Protein AF-A0A966SE28-F1 (afdb_monomer_lite)

Radius of gyration: 32.47 Å; chains: 1; bounding box: 70×35×92 Å

Foldseek 3Di:
DDDDDPPDDDPVRVVVVVVVPDDDDDDDDDPPVPCPPHDDPDDDDDPADVVNDDDDPDPDDDADCVQQVPADPVRHRDDDDPDDDDPPDDDPDDRD

Structure (mmCIF, N/CA/C/O backbone):
data_AF-A0A966SE28-F1
#
_entry.id   AF-A0A966SE28-F1
#
loop_
_atom_site.group_PDB
_atom_site.id
_atom_site.type_symbol
_atom_site.label_atom_id
_atom_site.label_alt_id
_atom_site.label_comp_id
_atom_site.label_asym_id
_atom_site.label_entity_id
_atom_site.label_seq_id
_atom_site.pdbx_PDB_ins_code
_atom_site.Cartn_x
_atom_site.Cartn_y
_atom_site.Cartn_z
_atom_site.occupancy
_atom_site.B_iso_or_equiv
_atom_site.auth_seq_id
_atom_site.auth_comp_id
_atom_site.auth_asym_id
_atom_site.auth_atom_id
_atom_site.pdbx_PDB_model_num
ATOM 1 N N . MET A 1 1 ? 45.334 18.652 -53.837 1.00 41.34 1 MET A N 1
ATOM 2 C CA . MET A 1 1 ? 45.194 19.698 -52.803 1.00 41.34 1 MET A CA 1
ATOM 3 C C . MET A 1 1 ? 44.196 19.162 -51.784 1.00 41.34 1 MET A C 1
ATOM 5 O O . MET A 1 1 ? 43.015 19.123 -52.091 1.00 41.34 1 MET A O 1
ATOM 9 N N . LEU A 1 2 ? 44.671 18.571 -50.681 1.00 46.16 2 LEU A N 1
ATOM 10 C CA . LEU A 1 2 ? 43.795 17.983 -49.655 1.00 46.16 2 LEU A CA 1
ATOM 11 C C . LEU A 1 2 ? 43.219 19.108 -48.780 1.00 46.16 2 LEU A C 1
ATOM 13 O O . LEU A 1 2 ? 44.004 19.952 -48.345 1.00 46.16 2 LEU A O 1
ATOM 17 N N . PRO A 1 3 ? 41.904 19.154 -48.510 1.00 51.59 3 PRO A N 1
ATOM 18 C CA . PRO A 1 3 ? 41.371 20.116 -47.564 1.00 51.59 3 PRO A CA 1
ATOM 19 C C . PRO A 1 3 ? 41.744 19.712 -46.129 1.00 51.59 3 PRO A C 1
ATOM 21 O O . PRO A 1 3 ? 41.397 18.639 -45.648 1.00 51.59 3 PRO A O 1
ATOM 24 N N . SER A 1 4 ? 42.534 20.594 -45.520 1.00 55.31 4 SER A N 1
ATOM 25 C CA . SER A 1 4 ? 42.433 21.164 -44.173 1.00 55.31 4 SER A CA 1
ATOM 26 C C . SER A 1 4 ? 41.739 20.353 -43.069 1.00 55.31 4 SER A C 1
ATOM 28 O O . SER A 1 4 ? 40.525 20.204 -43.069 1.00 55.31 4 SER A O 1
ATOM 30 N N . HIS A 1 5 ? 42.553 19.961 -42.080 1.00 57.75 5 HIS A N 1
ATOM 31 C CA .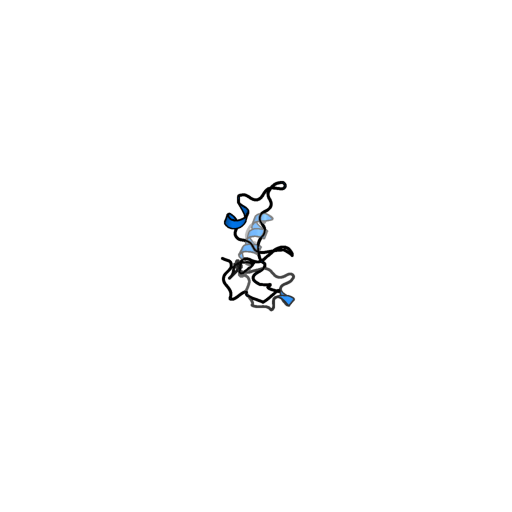 HIS A 1 5 ? 42.244 19.677 -40.670 1.00 57.75 5 HIS A CA 1
ATOM 32 C C . HIS A 1 5 ? 40.947 18.911 -40.353 1.00 57.75 5 HIS A C 1
ATOM 34 O O . HIS A 1 5 ? 39.871 19.486 -40.216 1.00 57.75 5 HIS A O 1
ATOM 40 N N . ILE A 1 6 ? 41.096 17.614 -40.062 1.00 62.75 6 ILE A N 1
ATOM 41 C CA . ILE A 1 6 ? 40.146 16.888 -39.212 1.00 62.75 6 ILE A CA 1
ATOM 42 C C . ILE A 1 6 ? 40.270 17.492 -37.807 1.00 62.75 6 ILE A C 1
ATOM 44 O O . ILE A 1 6 ? 41.227 17.200 -37.088 1.00 62.75 6 ILE A O 1
ATOM 48 N N . THR A 1 7 ? 39.351 18.375 -37.426 1.00 75.62 7 THR A N 1
ATOM 49 C CA . THR A 1 7 ? 39.221 18.811 -36.032 1.00 75.62 7 THR A CA 1
ATOM 50 C C . THR A 1 7 ? 38.767 17.604 -35.215 1.00 75.62 7 THR A C 1
ATOM 52 O O . THR A 1 7 ? 37.662 17.102 -35.413 1.00 75.62 7 THR A O 1
ATOM 55 N N . MET A 1 8 ? 39.644 17.091 -34.351 1.00 85.06 8 MET A N 1
ATOM 56 C CA . MET A 1 8 ? 39.308 15.991 -33.448 1.00 85.06 8 MET A CA 1
ATOM 57 C C . MET A 1 8 ? 38.331 16.499 -32.392 1.00 85.06 8 MET A C 1
ATOM 59 O O . MET A 1 8 ? 38.636 17.471 -31.703 1.00 85.06 8 MET A O 1
ATOM 63 N N . LEU A 1 9 ? 37.180 15.839 -32.280 1.00 90.44 9 LEU A N 1
ATOM 64 C CA . LEU A 1 9 ? 36.238 16.081 -31.191 1.00 90.44 9 LEU A CA 1
ATOM 65 C C . LEU A 1 9 ? 36.868 15.649 -29.866 1.00 90.44 9 LEU A C 1
ATOM 67 O O . LEU A 1 9 ? 37.603 14.654 -29.817 1.00 90.44 9 LEU A O 1
ATOM 71 N N . THR A 1 10 ? 36.543 16.352 -28.785 1.00 94.38 10 THR A N 1
ATOM 72 C CA . THR A 1 10 ? 36.797 15.813 -27.448 1.00 94.38 10 THR A CA 1
ATOM 73 C C . THR A 1 10 ? 35.929 14.577 -27.208 1.00 94.38 10 THR A C 1
ATOM 75 O O . THR A 1 10 ? 34.962 14.303 -27.927 1.00 94.38 10 THR A O 1
ATOM 78 N N . TYR A 1 11 ? 36.269 13.809 -26.175 1.00 94.75 11 TYR A N 1
ATOM 79 C CA . TYR A 1 11 ? 35.461 12.664 -25.767 1.00 94.75 11 TYR A CA 1
ATOM 80 C C . TYR A 1 11 ? 34.013 13.078 -25.451 1.00 94.75 11 TYR A C 1
ATOM 82 O O . TYR A 1 11 ? 33.072 12.409 -25.876 1.00 94.75 11 TYR A O 1
ATOM 90 N N . GLU A 1 12 ? 33.828 14.203 -24.760 1.00 96.88 12 GLU A N 1
ATOM 91 C CA . GLU A 1 12 ? 32.522 14.727 -24.359 1.00 96.88 12 GLU A CA 1
ATOM 92 C C . GLU A 1 12 ? 31.687 15.158 -25.569 1.00 96.88 12 GLU A C 1
ATOM 94 O O . GLU A 1 12 ? 30.498 14.847 -25.633 1.00 96.88 12 GLU A O 1
ATOM 99 N N . GLU A 1 13 ? 32.307 15.822 -26.550 1.00 95.12 13 GLU A N 1
ATOM 100 C CA . GLU A 1 13 ? 31.651 16.228 -27.798 1.00 95.12 13 GLU A CA 1
ATOM 101 C C . GLU A 1 13 ? 31.223 15.011 -28.623 1.00 95.12 13 GLU A C 1
ATOM 103 O O . GLU A 1 13 ? 30.087 14.938 -29.099 1.00 95.12 13 GLU A O 1
ATOM 108 N N . ALA A 1 14 ? 32.106 14.016 -28.749 1.00 94.06 14 ALA A N 1
ATOM 109 C CA . ALA A 1 14 ? 31.795 12.774 -29.444 1.00 94.06 14 ALA A CA 1
ATOM 110 C C . ALA A 1 14 ? 30.659 12.003 -28.749 1.00 94.06 14 ALA A C 1
ATOM 112 O O . ALA A 1 14 ? 29.725 11.552 -29.415 1.00 94.06 14 ALA A O 1
ATOM 113 N N . LEU A 1 15 ? 30.696 11.893 -27.416 1.00 95.81 15 LEU A N 1
ATOM 114 C CA . LEU A 1 15 ? 29.647 11.241 -26.633 1.00 95.81 15 LEU A CA 1
ATOM 115 C C . LEU A 1 15 ?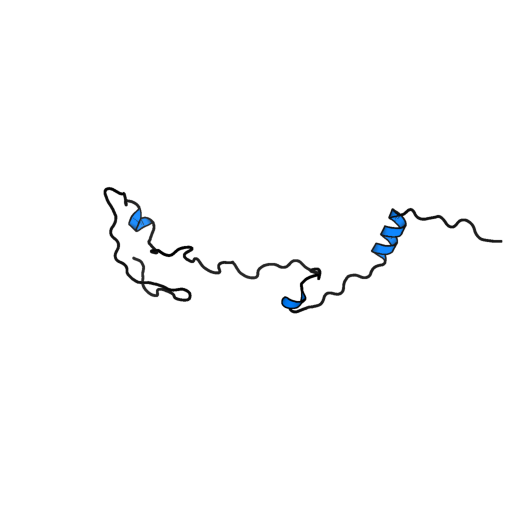 28.303 11.964 -26.786 1.00 95.81 15 LEU A C 1
ATOM 117 O O . LEU A 1 15 ? 27.285 11.313 -27.021 1.00 95.81 15 LEU A O 1
ATOM 121 N N . ALA A 1 16 ? 28.295 13.297 -26.704 1.00 95.81 16 ALA A N 1
ATOM 122 C CA . ALA A 1 16 ? 27.085 14.095 -26.873 1.00 95.81 16 ALA A CA 1
ATOM 123 C C . ALA A 1 16 ? 26.472 13.910 -28.268 1.00 95.81 16 ALA A C 1
ATOM 125 O O . ALA A 1 16 ? 25.263 13.707 -28.380 1.00 95.81 16 ALA A O 1
ATOM 126 N N . HIS A 1 17 ? 27.293 13.907 -29.324 1.00 94.88 17 HIS A N 1
ATOM 127 C CA . HIS A 1 17 ? 26.822 13.650 -30.686 1.00 94.88 17 HIS A CA 1
ATOM 128 C C . HIS A 1 17 ? 26.214 12.252 -30.839 1.00 94.88 17 HIS A C 1
ATOM 130 O O . HIS A 1 17 ? 25.153 12.115 -31.448 1.00 94.88 17 HIS A O 1
ATOM 136 N N . VAL A 1 18 ? 26.848 11.222 -30.267 1.00 94.88 18 VAL A N 1
ATOM 137 C CA . VAL A 1 18 ? 26.328 9.847 -30.315 1.00 94.88 18 VAL A CA 1
ATOM 138 C C . VAL A 1 18 ? 24.989 9.747 -29.587 1.00 94.88 18 VAL A C 1
ATOM 140 O O . VAL A 1 18 ? 24.037 9.217 -30.152 1.00 94.88 18 VAL A O 1
ATOM 143 N N . LEU A 1 19 ? 24.886 10.285 -28.368 1.00 94.56 19 LEU A N 1
ATOM 144 C CA . LEU A 1 19 ? 23.648 10.239 -27.585 1.00 94.56 19 LEU A CA 1
ATOM 145 C C . LEU A 1 19 ? 22.513 11.033 -28.248 1.00 94.56 19 LEU A C 1
ATOM 147 O O . LEU A 1 19 ? 21.376 10.570 -28.248 1.00 94.56 19 LEU A O 1
ATOM 151 N N . ALA A 1 20 ? 22.816 12.186 -28.850 1.00 94.75 20 ALA A N 1
ATOM 152 C CA . ALA A 1 20 ? 21.831 13.017 -29.544 1.00 94.75 20 ALA A CA 1
ATOM 153 C C . ALA A 1 20 ? 21.302 12.382 -30.842 1.00 94.75 20 ALA A C 1
ATOM 155 O O . ALA A 1 20 ? 20.192 12.692 -31.270 1.00 94.75 20 ALA A O 1
ATOM 156 N N . ALA A 1 21 ? 22.082 11.500 -31.472 1.00 95.56 21 ALA A N 1
ATOM 157 C CA . ALA A 1 21 ? 21.679 10.803 -32.689 1.00 95.56 21 ALA A CA 1
ATOM 158 C C . ALA A 1 21 ? 20.770 9.588 -32.425 1.00 95.56 21 ALA A C 1
ATOM 160 O O . ALA A 1 21 ? 20.188 9.046 -33.369 1.00 95.56 21 ALA A O 1
ATOM 161 N N . LEU A 1 22 ? 20.653 9.132 -31.172 1.00 92.88 22 LEU A N 1
ATOM 162 C CA . LEU A 1 22 ? 19.829 7.975 -30.839 1.00 92.88 22 LEU A CA 1
ATOM 163 C C . LEU A 1 22 ? 18.336 8.322 -30.952 1.00 92.88 22 LEU A C 1
ATOM 165 O O . LEU A 1 22 ? 17.890 9.337 -30.413 1.00 92.88 22 LEU A O 1
ATOM 169 N N . PRO A 1 23 ? 17.527 7.476 -31.616 1.00 91.25 23 PRO A N 1
ATOM 170 C CA . PRO A 1 23 ? 16.087 7.670 -31.638 1.00 91.25 23 PRO A CA 1
ATOM 171 C C . PRO A 1 23 ? 15.500 7.465 -30.232 1.00 91.25 23 PRO A C 1
ATOM 173 O O . PRO A 1 23 ? 16.049 6.689 -29.442 1.00 91.25 23 PRO A O 1
ATOM 176 N N . PRO A 1 24 ? 14.354 8.093 -29.917 1.00 87.25 24 PRO A N 1
ATOM 177 C CA . PRO A 1 24 ? 13.658 7.822 -28.668 1.00 87.25 24 PRO A CA 1
ATOM 178 C C . PRO A 1 24 ? 13.303 6.334 -28.561 1.00 87.25 24 PRO A C 1
ATOM 180 O O . PRO A 1 24 ? 12.972 5.680 -29.558 1.00 87.25 24 PRO A O 1
ATOM 183 N N . ALA A 1 25 ? 13.352 5.804 -27.338 1.00 87.50 25 ALA A N 1
ATOM 184 C CA . ALA A 1 25 ? 12.939 4.434 -27.068 1.00 87.50 25 ALA A CA 1
ATOM 185 C C . ALA A 1 25 ? 11.476 4.233 -27.489 1.00 87.50 25 ALA A C 1
ATOM 187 O O . ALA A 1 25 ? 10.615 5.074 -27.224 1.00 87.50 25 ALA A O 1
ATOM 188 N N . LYS A 1 26 ? 11.189 3.109 -28.150 1.00 90.81 26 LYS A N 1
ATOM 189 C CA . LYS A 1 26 ? 9.819 2.749 -28.520 1.00 90.81 26 LYS A CA 1
ATOM 190 C C . LYS A 1 26 ? 9.166 2.035 -27.336 1.00 90.81 26 LYS A C 1
ATOM 192 O O . LYS A 1 26 ? 9.661 0.974 -26.961 1.00 90.81 26 LYS A O 1
ATOM 197 N N . PRO A 1 27 ? 8.093 2.586 -26.746 1.00 93.88 27 PRO A N 1
ATOM 198 C CA . PRO A 1 27 ? 7.391 1.915 -25.666 1.00 93.88 27 PRO A CA 1
ATOM 199 C C . PRO A 1 27 ? 6.700 0.658 -26.191 1.00 93.88 27 PRO A C 1
ATOM 201 O O . PRO A 1 27 ? 6.149 0.637 -27.294 1.00 93.88 27 PRO A O 1
ATOM 204 N N . GLU A 1 28 ? 6.688 -0.377 -25.366 1.00 95.31 28 GLU A N 1
ATOM 205 C CA . GLU A 1 28 ? 5.930 -1.598 -25.597 1.00 95.31 28 GLU A CA 1
ATOM 206 C C . GLU A 1 28 ? 5.210 -2.003 -24.312 1.00 95.31 28 GLU A C 1
ATOM 208 O O . GLU A 1 28 ? 5.690 -1.754 -23.205 1.00 95.31 28 GLU A O 1
ATOM 213 N N . LYS A 1 29 ? 4.038 -2.624 -24.460 1.00 95.81 29 LYS A N 1
ATOM 214 C CA . LYS A 1 29 ? 3.326 -3.230 -23.335 1.00 95.81 29 LYS A CA 1
ATOM 215 C C . LYS A 1 29 ? 3.733 -4.689 -23.249 1.00 95.81 29 LYS A C 1
ATOM 217 O O . LYS A 1 29 ? 3.503 -5.444 -24.188 1.00 95.81 29 LYS A O 1
ATOM 222 N N . VAL A 1 30 ? 4.288 -5.068 -22.109 1.00 96.06 30 VAL A N 1
ATOM 223 C CA . VAL A 1 30 ? 4.701 -6.441 -21.815 1.00 96.06 30 VAL A CA 1
ATOM 224 C C . VAL A 1 30 ? 3.978 -6.942 -20.564 1.00 96.06 30 VAL A C 1
ATOM 226 O O . VAL A 1 30 ? 3.602 -6.129 -19.712 1.00 96.06 30 VAL A O 1
ATOM 229 N N . PRO A 1 31 ? 3.769 -8.260 -20.413 1.00 97.69 31 PRO A N 1
ATOM 230 C CA . PRO A 1 31 ? 3.336 -8.832 -19.144 1.00 97.69 31 PRO A CA 1
ATOM 231 C C . PRO A 1 31 ? 4.319 -8.488 -18.015 1.00 97.69 31 PRO A C 1
ATOM 233 O O . PRO A 1 31 ? 5.530 -8.473 -18.222 1.00 97.69 31 PRO A O 1
ATOM 236 N N . VAL A 1 32 ? 3.817 -8.279 -16.793 1.00 96.06 32 VAL A N 1
ATOM 237 C CA . VAL A 1 32 ? 4.659 -7.944 -15.621 1.00 96.06 32 VAL A CA 1
ATOM 238 C C . VAL A 1 32 ? 5.738 -9.003 -15.367 1.00 96.06 32 VAL A C 1
ATOM 240 O O . VAL A 1 32 ? 6.857 -8.665 -14.992 1.00 96.06 32 VAL A O 1
ATOM 243 N N . ALA A 1 33 ? 5.436 -10.275 -15.637 1.00 97.88 33 ALA A N 1
ATOM 244 C CA . ALA A 1 33 ? 6.389 -11.378 -15.507 1.00 97.88 33 ALA A CA 1
ATOM 245 C C . ALA A 1 33 ? 7.618 -11.250 -16.434 1.00 97.88 33 ALA A C 1
ATOM 247 O O . ALA A 1 33 ? 8.666 -11.812 -16.136 1.00 97.88 33 ALA A O 1
ATOM 248 N N . GLU A 1 34 ? 7.511 -10.488 -17.525 1.00 97.50 34 GLU A N 1
ATOM 249 C CA . GLU A 1 34 ? 8.574 -10.258 -18.515 1.00 97.50 34 GLU A CA 1
ATOM 250 C C . GLU A 1 34 ? 9.214 -8.863 -18.387 1.00 97.50 34 GLU A C 1
ATOM 252 O O . GLU A 1 34 ? 10.059 -8.475 -19.198 1.00 97.50 34 GLU A O 1
ATOM 257 N N . ALA A 1 35 ? 8.804 -8.080 -17.383 1.00 96.31 35 ALA A N 1
ATOM 258 C CA . ALA A 1 35 ? 9.264 -6.706 -17.202 1.00 96.31 35 ALA A CA 1
ATOM 259 C C . ALA A 1 35 ? 10.660 -6.609 -16.556 1.00 96.31 35 ALA A C 1
ATOM 261 O O . ALA A 1 35 ? 11.310 -5.567 -16.653 1.00 96.31 35 ALA A O 1
ATOM 262 N N . ALA A 1 36 ? 11.137 -7.672 -15.900 1.00 97.44 36 ALA A N 1
ATOM 263 C CA . ALA A 1 36 ? 12.438 -7.681 -15.235 1.00 97.44 36 ALA A CA 1
ATOM 264 C C . ALA A 1 36 ? 13.582 -7.375 -16.223 1.00 97.44 36 ALA A C 1
ATOM 266 O O . ALA A 1 36 ? 13.705 -8.010 -17.267 1.00 97.44 36 ALA A O 1
ATOM 267 N N . GLY A 1 37 ? 14.427 -6.394 -15.887 1.00 95.81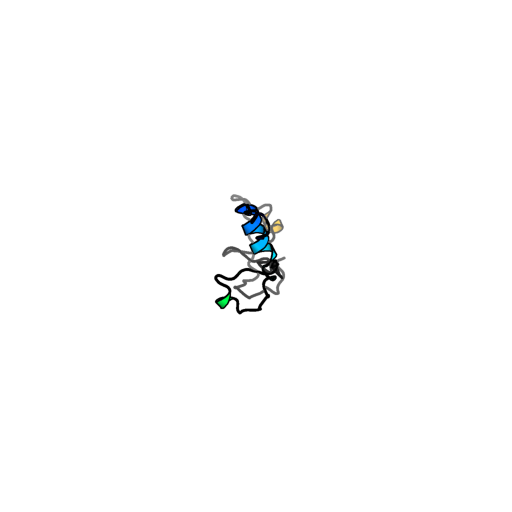 37 GLY A N 1
ATOM 268 C CA . GLY A 1 37 ? 15.542 -5.949 -16.735 1.00 95.81 37 GLY A CA 1
ATOM 269 C C . GLY A 1 37 ? 15.176 -4.923 -17.817 1.00 95.81 37 GLY A C 1
ATOM 270 O O . GLY A 1 37 ? 16.063 -4.480 -18.544 1.00 95.81 37 GLY A O 1
ATOM 271 N N . ARG A 1 38 ? 13.904 -4.517 -17.925 1.00 95.19 38 ARG A N 1
ATOM 272 C CA . ARG A 1 38 ? 13.453 -3.435 -18.818 1.00 95.19 38 ARG A CA 1
ATOM 273 C C . ARG A 1 38 ? 13.363 -2.099 -18.071 1.00 95.19 38 ARG A C 1
ATOM 275 O O . ARG A 1 38 ? 13.400 -2.053 -16.844 1.00 95.19 38 ARG A O 1
ATOM 282 N N . PHE A 1 39 ? 13.217 -1.010 -18.824 1.00 94.00 39 PHE A N 1
ATOM 283 C CA . PHE A 1 39 ? 13.032 0.341 -18.289 1.00 94.00 39 PHE A CA 1
ATOM 284 C C . PHE A 1 39 ? 11.590 0.810 -18.494 1.00 94.00 39 PHE A C 1
ATOM 286 O O . PHE A 1 39 ? 11.002 0.567 -19.548 1.00 94.00 39 PHE A O 1
ATOM 293 N N . LEU A 1 40 ? 11.032 1.507 -17.502 1.00 94.38 40 LEU A N 1
ATOM 294 C CA . LEU A 1 40 ? 9.745 2.185 -17.644 1.00 94.38 40 LEU A CA 1
ATOM 295 C C . LEU A 1 40 ? 9.894 3.404 -18.557 1.00 94.38 40 LEU A C 1
ATOM 297 O O . LEU A 1 40 ? 10.831 4.187 -18.410 1.00 94.38 40 LEU A O 1
ATOM 301 N N . THR A 1 41 ? 8.948 3.580 -19.474 1.00 94.38 41 THR A N 1
ATOM 302 C CA . THR A 1 41 ? 8.897 4.751 -20.363 1.00 94.38 41 THR A CA 1
ATOM 303 C C . THR A 1 41 ? 8.089 5.908 -19.781 1.00 94.38 41 THR A C 1
ATOM 305 O O . THR A 1 41 ? 8.191 7.028 -20.270 1.00 94.38 41 THR A O 1
ATOM 308 N N . GLU A 1 42 ? 7.290 5.650 -18.746 1.00 92.69 42 GLU A N 1
ATOM 309 C CA . GLU A 1 42 ? 6.473 6.638 -18.044 1.00 92.69 42 GLU A CA 1
ATOM 310 C C . GLU A 1 42 ? 6.388 6.313 -16.547 1.00 92.69 42 GLU A C 1
ATOM 312 O O . GLU A 1 42 ? 6.680 5.193 -16.119 1.00 92.69 42 GLU A O 1
ATOM 317 N N . ALA A 1 43 ? 6.001 7.302 -15.740 1.00 95.44 43 ALA A N 1
ATOM 318 C CA . ALA A 1 43 ? 5.764 7.095 -14.317 1.00 95.44 43 ALA A CA 1
ATOM 319 C C . ALA A 1 43 ? 4.533 6.202 -14.098 1.00 95.44 43 ALA A C 1
ATOM 321 O O . ALA A 1 43 ? 3.510 6.371 -14.757 1.00 95.44 43 ALA A O 1
ATOM 322 N N . VAL A 1 44 ? 4.614 5.286 -13.131 1.00 94.56 44 VAL A N 1
ATOM 323 C CA . VAL A 1 44 ? 3.497 4.413 -12.748 1.00 94.56 44 VAL A CA 1
ATOM 324 C C . VAL A 1 44 ? 2.925 4.896 -11.420 1.00 94.56 44 VAL A C 1
ATOM 326 O O . VAL A 1 44 ? 3.630 4.933 -10.414 1.00 94.56 44 VAL A O 1
ATOM 329 N N . SER A 1 45 ? 1.645 5.256 -11.413 1.00 96.50 45 SER A N 1
ATOM 330 C CA . SER A 1 45 ? 0.895 5.623 -10.209 1.00 96.50 45 SER A CA 1
ATOM 331 C C . SER A 1 45 ? -0.044 4.496 -9.787 1.00 96.50 45 SER A C 1
ATOM 333 O O . SER A 1 45 ? -0.633 3.834 -10.644 1.00 96.50 45 SER A O 1
ATOM 335 N N . SER A 1 46 ? -0.235 4.307 -8.477 1.00 96.62 46 SER A N 1
ATOM 336 C CA . SER A 1 46 ? -1.257 3.376 -7.990 1.00 96.62 46 SER A CA 1
ATOM 337 C C . SER A 1 46 ? -2.656 3.894 -8.346 1.00 96.62 46 SER A C 1
ATOM 339 O O . SER A 1 46 ? -2.936 5.067 -8.096 1.00 96.62 46 SER A O 1
ATOM 341 N N . PRO A 1 47 ? -3.549 3.057 -8.897 1.00 96.44 47 PRO A N 1
ATOM 342 C CA . PRO A 1 47 ? -4.934 3.448 -9.149 1.00 96.44 47 PRO A CA 1
ATOM 343 C C . PRO A 1 47 ? -5.825 3.347 -7.898 1.00 96.44 47 PRO A C 1
ATOM 345 O O . PRO A 1 47 ? -7.008 3.667 -7.976 1.00 96.44 47 PRO A O 1
ATOM 348 N N . LEU A 1 48 ? -5.294 2.842 -6.780 1.00 96.62 48 LEU A N 1
ATOM 349 C CA . LEU A 1 48 ? -6.045 2.521 -5.567 1.00 96.62 48 LEU A CA 1
ATOM 350 C C . LEU A 1 48 ? -5.174 2.608 -4.310 1.00 96.62 48 LEU A C 1
ATOM 352 O O . LEU A 1 48 ? -3.949 2.464 -4.379 1.00 96.62 48 LEU A O 1
ATOM 356 N N . ASP A 1 49 ? -5.823 2.813 -3.169 1.00 96.25 49 ASP A N 1
ATOM 357 C CA . ASP A 1 49 ? -5.177 2.762 -1.861 1.00 96.25 49 ASP A CA 1
ATOM 358 C C . ASP A 1 49 ? -4.851 1.320 -1.459 1.00 96.25 49 ASP A C 1
ATOM 360 O O . ASP A 1 49 ? -5.533 0.364 -1.845 1.00 96.25 49 ASP A O 1
ATOM 364 N N . LEU A 1 50 ? -3.794 1.164 -0.661 1.00 94.62 50 LEU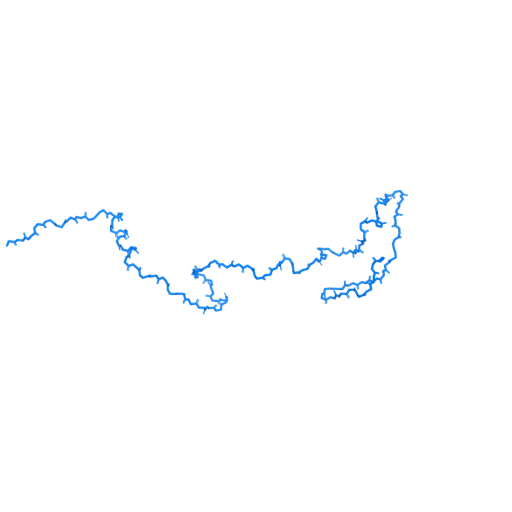 A N 1
ATOM 365 C CA . LEU A 1 50 ? -3.398 -0.121 -0.100 1.00 94.62 50 LEU A CA 1
ATOM 366 C C . LEU A 1 50 ? -3.059 0.050 1.395 1.00 94.62 50 LEU A C 1
ATOM 368 O O . LEU A 1 50 ? -2.067 0.713 1.703 1.00 94.62 50 LEU A O 1
ATOM 372 N N . PRO A 1 51 ? -3.837 -0.552 2.320 1.00 93.25 51 PRO A N 1
ATOM 373 C CA . PRO A 1 51 ? -4.995 -1.417 2.073 1.00 93.25 51 PRO A CA 1
ATOM 374 C C . PRO A 1 51 ? -6.202 -0.649 1.491 1.00 93.25 51 PRO A C 1
ATOM 376 O O . PRO A 1 51 ? -6.344 0.543 1.746 1.00 93.25 51 PRO A O 1
ATOM 379 N N . PRO A 1 52 ? -7.095 -1.317 0.736 1.00 94.25 52 PRO A N 1
ATOM 380 C CA . PRO A 1 52 ? -8.259 -0.663 0.128 1.00 94.25 52 PRO A CA 1
ATOM 381 C C . PRO A 1 52 ? -9.363 -0.292 1.136 1.00 94.25 52 PRO A C 1
ATOM 383 O O . PRO A 1 52 ? -10.344 0.345 0.764 1.00 94.25 52 PRO A O 1
ATOM 386 N N . PHE A 1 53 ? -9.243 -0.733 2.390 1.00 93.38 53 PHE A N 1
ATOM 387 C CA . PHE A 1 53 ? -10.151 -0.434 3.495 1.00 93.38 53 PHE A CA 1
ATOM 388 C C . PHE A 1 53 ? -9.439 -0.657 4.834 1.00 93.38 53 PHE A C 1
ATOM 390 O O . PHE A 1 53 ? -8.441 -1.383 4.899 1.00 93.38 53 PHE A O 1
ATOM 397 N N . ASP A 1 54 ? -9.988 -0.084 5.905 1.00 93.31 54 ASP A N 1
ATOM 398 C CA . ASP A 1 54 ? -9.506 -0.303 7.268 1.00 93.31 54 ASP A CA 1
ATOM 399 C C . ASP A 1 54 ? -9.651 -1.780 7.653 1.00 93.31 54 ASP A C 1
ATOM 401 O O . ASP A 1 54 ? -10.750 -2.339 7.657 1.00 93.31 54 ASP A O 1
ATOM 405 N N . ASN A 1 55 ? -8.539 -2.426 7.993 1.00 94.44 55 ASN A N 1
ATOM 406 C CA . ASN A 1 55 ? -8.515 -3.812 8.442 1.00 94.44 55 ASN A CA 1
ATOM 407 C C . ASN A 1 55 ? -7.775 -3.941 9.778 1.00 94.44 55 ASN A C 1
ATOM 409 O O . ASN A 1 55 ? -7.064 -3.037 10.218 1.00 94.44 55 A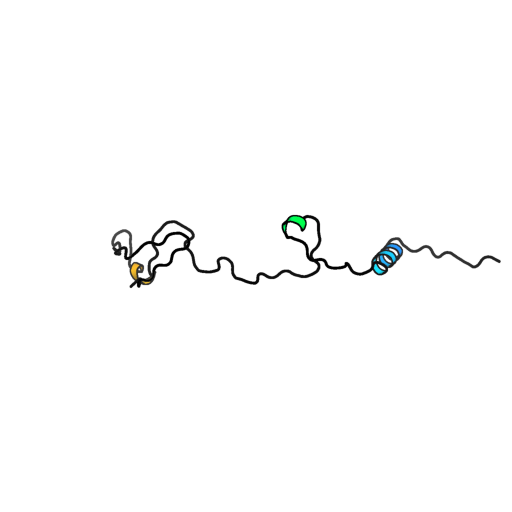SN A O 1
ATOM 413 N N . SER A 1 56 ? -7.970 -5.073 10.453 1.00 94.19 56 SER A N 1
ATOM 414 C CA . SER A 1 56 ? -7.213 -5.356 11.668 1.00 94.19 56 SER A CA 1
ATOM 415 C C . SER A 1 56 ? -5.826 -5.874 11.306 1.00 94.19 56 SER A C 1
ATOM 417 O O . SER A 1 56 ? -5.701 -6.851 10.570 1.00 94.19 56 SER A O 1
ATOM 419 N N . ALA A 1 57 ? -4.788 -5.258 11.871 1.00 93.31 57 ALA A N 1
ATOM 420 C CA . ALA A 1 57 ? -3.411 -5.735 11.746 1.00 93.31 57 ALA A CA 1
ATOM 421 C C . ALA A 1 57 ? -3.118 -6.966 12.627 1.00 93.31 57 ALA A C 1
ATOM 423 O O . ALA A 1 57 ? -2.066 -7.588 12.493 1.00 93.31 57 ALA A O 1
ATOM 424 N N . MET A 1 58 ? -4.016 -7.286 13.562 1.00 94.19 58 MET A N 1
ATOM 425 C CA . MET A 1 58 ? -3.841 -8.347 14.552 1.00 94.19 58 MET A CA 1
ATOM 426 C C . MET A 1 58 ? -5.149 -9.087 14.818 1.00 94.19 58 MET A C 1
ATOM 428 O O . MET A 1 58 ? -6.241 -8.559 14.596 1.00 94.19 58 MET A O 1
ATOM 432 N N . ASP A 1 59 ? -5.034 -10.274 15.401 1.00 95.94 59 ASP A N 1
ATOM 433 C CA . ASP A 1 59 ? -6.173 -10.929 16.030 1.00 95.94 59 ASP A CA 1
ATOM 434 C C . ASP A 1 59 ? -6.583 -10.162 17.294 1.00 95.94 59 ASP A C 1
ATOM 436 O O . ASP A 1 59 ? -5.749 -9.799 18.128 1.00 95.94 59 ASP A O 1
ATOM 440 N N . GLY A 1 60 ? -7.880 -9.904 17.448 1.00 95.62 60 GLY A N 1
ATOM 441 C CA . GLY A 1 60 ? -8.386 -9.135 18.579 1.00 95.62 60 GLY A CA 1
ATOM 442 C C . GLY A 1 60 ? -9.869 -8.806 18.476 1.00 95.62 60 GLY A C 1
ATOM 443 O O . GLY A 1 60 ? -10.634 -9.484 17.791 1.00 95.62 60 GLY A O 1
ATOM 444 N N . TYR A 1 61 ? -10.275 -7.750 19.182 1.00 94.62 61 TYR A N 1
ATOM 445 C CA . TYR A 1 61 ? -11.654 -7.274 19.222 1.00 94.62 61 TYR A CA 1
ATOM 446 C C . TYR A 1 61 ? -11.732 -5.847 18.688 1.00 94.62 61 TYR A C 1
ATOM 448 O O . TYR A 1 61 ? -11.085 -4.947 19.220 1.00 94.62 61 TYR A O 1
ATOM 456 N N . ALA A 1 62 ? -12.567 -5.632 17.671 1.00 95.00 62 ALA A N 1
ATOM 457 C CA . ALA A 1 62 ? -12.959 -4.287 17.273 1.00 95.00 62 ALA A CA 1
ATOM 458 C C . ALA A 1 62 ? -13.890 -3.698 18.344 1.00 95.00 62 ALA A C 1
ATOM 460 O O . ALA A 1 62 ? -14.908 -4.300 18.696 1.00 95.00 62 ALA A O 1
ATOM 461 N N . VAL A 1 63 ? -13.534 -2.525 18.866 1.00 94.69 63 VAL A N 1
ATOM 462 C CA . VAL A 1 63 ? -14.297 -1.800 19.890 1.00 94.69 63 VAL A CA 1
ATOM 463 C C . VAL A 1 63 ? -14.402 -0.329 19.508 1.00 94.69 63 VAL A C 1
ATOM 465 O O . VAL A 1 63 ? -13.552 0.195 18.787 1.00 94.69 63 VAL A O 1
ATOM 468 N N . ARG A 1 64 ? -15.418 0.370 20.018 1.00 94.56 64 ARG A N 1
ATOM 469 C CA . ARG A 1 64 ? -15.434 1.833 19.962 1.00 94.56 64 ARG A CA 1
ATOM 470 C C . ARG A 1 64 ? -14.502 2.380 21.030 1.00 94.56 64 ARG A C 1
ATOM 472 O O . ARG A 1 64 ? -14.636 2.031 22.199 1.00 94.56 64 ARG A O 1
ATOM 479 N N . ALA A 1 65 ? -13.608 3.288 20.647 1.00 96.19 65 ALA A N 1
ATOM 480 C CA . ALA A 1 65 ? -12.684 3.916 21.592 1.00 96.19 65 ALA A CA 1
ATOM 481 C C . ALA A 1 65 ? -13.418 4.612 22.758 1.00 96.19 65 ALA A C 1
ATOM 483 O O . ALA A 1 65 ? -12.961 4.560 23.895 1.00 96.19 65 ALA A O 1
ATOM 484 N N . ALA A 1 66 ? -14.587 5.205 22.490 1.00 96.50 66 ALA A N 1
ATOM 485 C CA . ALA A 1 66 ? -15.411 5.855 23.506 1.00 96.50 66 ALA A CA 1
ATOM 486 C C . ALA A 1 66 ? -15.923 4.883 24.587 1.00 96.50 66 ALA A C 1
ATOM 488 O O . ALA A 1 66 ? -15.947 5.248 25.761 1.00 96.50 66 ALA A O 1
ATOM 489 N N . ASP A 1 67 ? -16.266 3.644 24.219 1.00 95.44 67 ASP A N 1
ATOM 490 C CA . ASP A 1 67 ? -16.831 2.659 25.153 1.00 95.44 67 ASP A CA 1
ATOM 491 C C . ASP A 1 67 ? -15.798 2.190 26.186 1.00 95.44 67 ASP A C 1
ATOM 493 O O . ASP A 1 67 ? -16.160 1.761 27.279 1.00 95.44 67 ASP A O 1
ATOM 497 N N . ILE A 1 68 ? -14.506 2.300 25.866 1.00 95.94 68 ILE A N 1
ATOM 498 C CA . ILE A 1 68 ? -13.397 1.902 26.743 1.00 95.94 68 ILE A CA 1
ATOM 499 C C . ILE A 1 68 ? -12.651 3.092 27.355 1.00 95.94 68 ILE A C 1
ATOM 501 O O . ILE A 1 68 ? -11.645 2.895 28.033 1.00 95.94 68 ILE A O 1
ATOM 505 N N . ALA A 1 69 ? -13.130 4.324 27.162 1.00 97.56 69 ALA A N 1
ATOM 506 C CA . ALA A 1 69 ? -12.398 5.533 27.548 1.00 97.56 69 ALA A CA 1
ATOM 507 C C . ALA A 1 69 ? -12.110 5.635 29.059 1.00 97.56 69 ALA A C 1
ATOM 509 O O . ALA A 1 69 ? -11.136 6.266 29.459 1.00 97.56 69 ALA A O 1
ATOM 510 N N . THR A 1 70 ? -12.939 5.012 29.905 1.00 96.88 70 THR A N 1
ATOM 511 C CA . THR A 1 70 ? -12.761 4.991 31.368 1.00 96.88 70 THR A CA 1
ATOM 512 C C . THR A 1 70 ? -12.181 3.680 31.898 1.00 96.88 70 THR A C 1
ATOM 514 O O . THR A 1 70 ? -12.192 3.469 33.111 1.00 96.88 70 THR A O 1
ATOM 517 N N . ALA A 1 71 ? -11.769 2.759 31.022 1.00 97.25 71 ALA A N 1
ATOM 518 C CA . ALA A 1 71 ? -11.231 1.472 31.443 1.00 97.25 71 ALA A CA 1
ATOM 519 C C . ALA A 1 71 ? -9.865 1.659 32.121 1.00 97.25 71 ALA A C 1
ATOM 521 O O . ALA A 1 71 ? -8.976 2.313 31.579 1.00 97.25 71 ALA A O 1
ATOM 522 N N . SER A 1 72 ? -9.688 1.048 33.292 1.00 97.56 72 SER A N 1
ATOM 523 C CA . SER A 1 72 ? -8.389 0.910 33.958 1.00 97.56 72 SER A CA 1
ATOM 524 C C . SER A 1 72 ? -8.178 -0.530 34.424 1.00 97.56 72 SER A C 1
ATOM 526 O O . SER A 1 72 ? -9.096 -1.351 34.359 1.00 97.56 72 SER A O 1
ATOM 528 N N . ALA A 1 73 ? -6.975 -0.847 34.907 1.00 96.81 73 ALA A N 1
ATOM 529 C CA . ALA A 1 73 ? -6.681 -2.168 35.461 1.00 96.81 73 ALA A CA 1
ATOM 530 C C . ALA A 1 73 ? -7.546 -2.482 36.700 1.00 96.81 73 ALA A C 1
ATOM 532 O O . ALA A 1 73 ? -7.986 -3.614 36.882 1.00 96.81 73 ALA A O 1
ATOM 533 N N . GLU A 1 74 ? -7.832 -1.472 37.523 1.00 97.81 74 GLU A N 1
ATOM 534 C CA . GLU A 1 74 ? -8.641 -1.575 38.743 1.00 97.81 74 GLU A CA 1
ATOM 535 C C . GLU A 1 74 ? -10.144 -1.535 38.444 1.00 97.81 74 GLU A C 1
ATOM 537 O O . GLU A 1 74 ? -10.947 -2.084 39.200 1.00 97.81 74 GLU A O 1
ATOM 542 N N . LYS A 1 75 ? -10.532 -0.873 37.348 1.00 96.50 75 LYS A N 1
ATOM 543 C CA . LYS A 1 75 ? -11.923 -0.724 36.916 1.00 96.50 75 LYS A CA 1
ATOM 544 C C . LYS A 1 75 ? -12.061 -1.056 35.423 1.00 96.50 75 LYS A C 1
ATOM 546 O O . LYS A 1 75 ? -12.169 -0.147 34.593 1.00 96.50 75 LYS A O 1
ATOM 551 N N . PRO A 1 76 ? -12.067 -2.350 35.060 1.00 97.31 76 PRO A N 1
ATOM 552 C CA . PRO A 1 76 ? -12.202 -2.759 33.671 1.00 97.31 76 PRO A CA 1
ATOM 553 C C . PRO A 1 76 ? -13.610 -2.472 33.138 1.00 97.31 76 PRO A C 1
ATOM 555 O O . PRO A 1 76 ? -14.605 -2.584 33.857 1.00 97.31 76 PRO A O 1
ATOM 558 N N . VAL A 1 77 ? -13.697 -2.154 31.846 1.00 97.69 77 VAL A N 1
ATOM 559 C CA . VAL A 1 77 ? -14.969 -2.139 31.115 1.00 97.69 77 VAL A CA 1
ATOM 560 C C . VAL A 1 77 ? -15.229 -3.535 30.559 1.00 97.69 77 VAL A C 1
ATOM 562 O O . VAL A 1 77 ? -14.369 -4.123 29.906 1.00 97.69 77 VAL A O 1
ATOM 565 N N . VAL A 1 78 ? -16.432 -4.060 30.796 1.00 96.19 78 VAL A N 1
ATOM 566 C CA . VAL A 1 78 ? -16.879 -5.340 30.238 1.00 96.19 78 VAL A CA 1
ATOM 567 C C . VAL A 1 78 ? -17.775 -5.067 29.038 1.00 96.19 78 VAL A C 1
ATOM 569 O O . VAL A 1 78 ? -18.827 -4.445 29.172 1.00 96.19 78 VAL A O 1
ATOM 572 N N . LEU A 1 79 ? -17.368 -5.557 27.869 1.00 96.12 79 LEU A N 1
ATOM 573 C CA . LEU A 1 79 ? -18.130 -5.445 26.627 1.00 96.12 79 LEU A CA 1
ATOM 574 C C . LEU A 1 79 ? -18.702 -6.803 26.222 1.00 96.12 79 LEU A C 1
ATOM 576 O O . LEU A 1 79 ? -18.080 -7.849 26.409 1.00 96.12 79 LEU A O 1
ATOM 580 N N . ARG A 1 80 ? -19.892 -6.788 25.618 1.00 95.69 80 ARG A N 1
ATOM 581 C CA . ARG A 1 80 ? -20.493 -7.982 25.017 1.00 95.69 80 ARG A CA 1
ATOM 582 C C . ARG A 1 80 ? -19.998 -8.133 23.583 1.00 95.69 80 ARG A C 1
ATOM 584 O O . ARG A 1 80 ? -20.181 -7.229 22.773 1.00 95.69 80 ARG A O 1
ATOM 591 N N . ARG A 1 81 ? -19.473 -9.307 23.230 1.00 95.44 81 ARG A N 1
ATOM 592 C CA . ARG A 1 81 ? -19.179 -9.639 21.829 1.00 95.44 81 ARG A CA 1
ATOM 593 C C . ARG A 1 81 ? -20.486 -9.743 21.034 1.00 95.44 81 ARG A C 1
ATOM 595 O O . ARG A 1 81 ? -21.317 -10.603 21.323 1.00 95.44 81 ARG A O 1
ATOM 602 N N . VAL A 1 82 ? -20.663 -8.870 20.043 1.00 96.31 82 VAL A N 1
ATOM 603 C CA . VAL A 1 82 ? -21.872 -8.814 19.194 1.00 96.31 82 VAL A CA 1
ATOM 604 C C . VAL A 1 82 ? -21.737 -9.578 17.878 1.00 96.31 82 VAL A C 1
ATOM 606 O O . VAL A 1 82 ? -22.741 -9.859 17.234 1.00 96.31 82 VAL A O 1
ATOM 609 N N . GLY A 1 83 ? -20.513 -9.943 17.501 1.00 95.56 83 GLY A N 1
ATOM 610 C CA . GLY A 1 83 ? -20.210 -10.652 16.267 1.00 95.56 83 GLY A CA 1
ATOM 611 C C . GLY A 1 83 ? -18.740 -11.048 16.185 1.00 95.56 83 GLY A C 1
ATOM 612 O O . GLY A 1 83 ? -17.974 -10.844 17.130 1.00 95.56 83 GLY A O 1
ATOM 613 N N . GLN A 1 84 ? -18.375 -11.628 15.050 1.00 95.25 84 GLN A N 1
ATOM 614 C CA . GLN A 1 84 ? -17.016 -11.994 14.666 1.00 95.25 84 GLN A CA 1
ATOM 615 C C . GLN A 1 84 ? -16.929 -11.899 13.140 1.00 95.25 84 GLN A C 1
ATOM 617 O O . GLN A 1 84 ? -17.925 -12.163 12.468 1.00 95.25 84 GLN A O 1
ATOM 622 N N . ILE A 1 85 ? -15.768 -11.509 12.620 1.00 95.12 85 ILE A N 1
ATOM 623 C CA . ILE A 1 85 ? -15.482 -11.474 11.182 1.00 95.12 85 ILE A CA 1
ATOM 624 C C . ILE A 1 85 ? -14.161 -12.183 10.912 1.00 95.12 85 ILE A C 1
ATOM 626 O O . ILE A 1 85 ? -13.203 -12.015 11.670 1.00 95.12 85 ILE A O 1
ATOM 630 N N . GLY A 1 86 ? -14.127 -12.988 9.854 1.00 94.44 86 GLY A N 1
ATOM 631 C CA . GLY A 1 86 ? -12.903 -13.510 9.260 1.00 94.44 86 GLY A CA 1
ATOM 632 C C . GLY A 1 86 ? -12.395 -12.646 8.104 1.00 94.44 86 GLY A C 1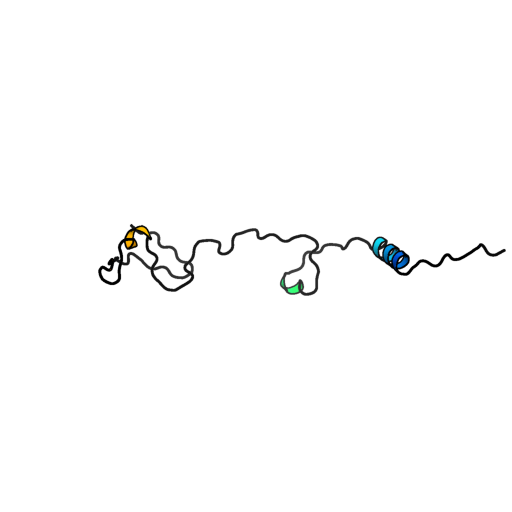
ATOM 633 O O . GLY A 1 86 ? -12.997 -11.641 7.719 1.00 94.44 86 GLY A O 1
ATOM 634 N N . ALA A 1 87 ? -11.274 -13.060 7.515 1.00 92.88 87 ALA A N 1
ATOM 635 C CA . ALA A 1 87 ? -10.768 -12.445 6.294 1.00 92.88 87 ALA A CA 1
ATOM 636 C C . ALA A 1 87 ? -11.794 -12.578 5.153 1.00 92.88 87 ALA A C 1
ATOM 638 O O . ALA A 1 87 ? -12.280 -13.671 4.874 1.00 92.88 87 ALA A O 1
ATOM 639 N N . GLY A 1 88 ? -12.099 -11.463 4.484 1.00 93.81 88 GLY A N 1
ATOM 640 C CA . GLY A 1 88 ? -13.078 -11.413 3.392 1.00 93.81 88 GLY A CA 1
ATOM 641 C C . GLY A 1 88 ? -14.540 -11.303 3.839 1.00 93.81 88 GLY A C 1
ATOM 642 O O . GLY A 1 88 ? -15.423 -11.264 2.985 1.00 93.81 88 GLY A O 1
ATOM 643 N N . GLU A 1 89 ? -14.807 -11.219 5.143 1.00 94.94 89 GLU A N 1
ATOM 644 C CA . GLU A 1 89 ? -16.155 -11.072 5.690 1.00 94.94 89 GLU A CA 1
ATOM 645 C C . GLU A 1 89 ? -16.427 -9.651 6.194 1.00 94.94 89 GLU A C 1
ATOM 647 O O . GLU A 1 89 ? -15.520 -8.869 6.481 1.00 94.94 89 GLU A O 1
ATOM 652 N N . VAL A 1 90 ? -17.711 -9.333 6.346 1.00 93.94 90 VAL A N 1
ATOM 653 C CA . VAL A 1 90 ? -18.197 -8.070 6.908 1.00 93.94 90 VAL A CA 1
ATOM 654 C C . VAL A 1 90 ? -19.257 -8.348 7.961 1.00 93.94 90 VAL A C 1
ATOM 656 O O . VAL A 1 90 ? -20.118 -9.212 7.791 1.00 93.94 90 VAL A O 1
ATOM 659 N N . PHE A 1 91 ? -19.226 -7.578 9.047 1.00 94.31 91 PHE A N 1
ATOM 660 C CA . PHE A 1 91 ? -20.266 -7.625 10.064 1.00 94.31 91 PHE A CA 1
ATOM 661 C C . PHE A 1 91 ? -21.397 -6.668 9.682 1.00 94.31 91 PHE A C 1
ATOM 663 O O . PHE A 1 91 ? -21.215 -5.456 9.701 1.00 94.31 91 PHE A O 1
ATOM 670 N N . ALA A 1 92 ? -22.570 -7.212 9.351 1.00 93.44 92 ALA A N 1
ATOM 671 C CA . ALA A 1 92 ? -23.739 -6.418 8.957 1.00 93.44 92 ALA A CA 1
ATOM 672 C C . ALA A 1 92 ? -24.526 -5.826 10.146 1.00 93.44 92 ALA A C 1
ATOM 674 O O . ALA A 1 92 ? -25.503 -5.109 9.941 1.00 93.44 92 ALA A O 1
ATOM 675 N N . GLY A 1 93 ? -24.150 -6.161 11.384 1.00 90.94 93 GLY A N 1
ATOM 676 C CA . GLY A 1 93 ? -24.785 -5.629 12.588 1.00 90.94 93 GLY A CA 1
ATOM 677 C C . GLY A 1 93 ? -24.189 -4.294 13.038 1.00 90.94 93 GLY A C 1
ATOM 678 O O . GLY A 1 93 ? -23.144 -3.855 12.565 1.00 90.94 93 GLY A O 1
ATOM 679 N N . ASN A 1 94 ? -24.829 -3.663 14.021 1.00 87.19 94 ASN A N 1
ATOM 680 C CA . ASN A 1 94 ? -24.321 -2.441 14.637 1.00 87.19 94 ASN A CA 1
ATOM 681 C C . ASN A 1 94 ? -23.398 -2.762 15.816 1.00 87.19 94 ASN A C 1
ATOM 683 O O . ASN A 1 94 ? -23.733 -3.557 16.699 1.00 87.19 94 ASN A O 1
ATOM 687 N N . VAL A 1 95 ? -22.253 -2.087 15.860 1.00 83.94 95 VAL A N 1
ATOM 688 C CA . VAL A 1 95 ? -21.385 -2.050 17.039 1.00 83.94 95 VAL A CA 1
ATOM 689 C C . VAL A 1 95 ? -21.798 -0.838 17.867 1.00 83.94 95 VAL A C 1
ATOM 691 O O . VAL A 1 95 ? -21.179 0.205 17.718 1.00 83.94 95 VAL A O 1
ATOM 694 N N . GLY A 1 96 ? -22.867 -0.971 18.666 1.00 72.88 96 GLY A N 1
ATOM 695 C CA . GLY A 1 96 ? -23.399 0.080 19.560 1.00 72.88 96 GLY A CA 1
ATOM 696 C C . GLY A 1 96 ? -23.817 1.374 18.874 1.00 72.88 96 GLY A C 1
ATOM 697 O O . GLY A 1 96 ? -23.783 1.450 17.632 1.00 72.88 96 GLY A O 1
#

Sequence (96 aa):
MLPSHITMLTYEEALAHVLAALPPAKPEKVPVAEAAGRFLTEAVSSPLDLPPFDNSAMDGYAVRAADIATASAEKPVVLRRVGQIGAGEVFAGNVG

pLDDT: mean 91.6, std 10.95, range [41.34, 97.88]

Secondary structure (DSSP, 8-state):
-------PPPHHHHHHHHHHHSPPPPP----GGG-TT---SS----SS-SSSS---SSSS----GGGGTT--SSSPPP--------TT----S---